Protein AF-A0A7V8T0D3-F1 (afdb_monomer_lite)

Foldseek 3Di:
DQDPVRADEAEWAPDVVTDDCCVVCVVQVPAAKDWDADWDDDPSHIYGHTPDIDGDDD

pLDDT: mean 94.97, std 4.85, range [64.62, 97.94]

Structure (mmCIF, N/CA/C/O backbone):
data_AF-A0A7V8T0D3-F1
#
_entry.id   AF-A0A7V8T0D3-F1
#
loop_
_atom_site.group_PDB
_atom_site.id
_atom_site.type_symbol
_atom_site.label_atom_id
_atom_site.label_alt_id
_atom_site.label_comp_id
_atom_site.label_asym_id
_atom_site.label_entity_id
_atom_site.label_seq_id
_atom_site.pdbx_PDB_ins_code
_atom_site.Cartn_x
_atom_site.Cartn_y
_atom_site.Cartn_z
_atom_site.occupancy
_atom_site.B_iso_or_equiv
_atom_site.auth_seq_id
_atom_site.auth_comp_id
_atom_site.auth_asym_id
_atom_site.auth_atom_id
_atom_site.pdbx_PDB_model_num
ATOM 1 N N . ILE A 1 1 ? 1.561 -6.593 2.195 1.00 94.62 1 ILE A N 1
ATOM 2 C CA . ILE A 1 1 ? 0.308 -5.912 2.599 1.00 94.62 1 ILE A CA 1
ATOM 3 C C . ILE A 1 1 ? -0.831 -6.650 1.918 1.00 94.62 1 ILE A C 1
ATOM 5 O O . ILE A 1 1 ? -0.740 -6.856 0.712 1.00 94.62 1 ILE A O 1
ATOM 9 N N . LEU A 1 2 ? -1.818 -7.111 2.683 1.00 96.88 2 LEU A N 1
ATOM 10 C CA . LEU A 1 2 ? -3.010 -7.782 2.165 1.00 96.88 2 LEU A CA 1
ATOM 11 C C . LEU A 1 2 ? -4.135 -6.749 2.089 1.00 96.88 2 LEU A C 1
ATOM 13 O O . LEU A 1 2 ? -4.458 -6.145 3.107 1.00 96.88 2 LEU A O 1
ATOM 17 N N . ALA A 1 3 ? -4.667 -6.511 0.895 1.00 95.81 3 ALA A N 1
ATOM 18 C CA . ALA A 1 3 ? -5.833 -5.656 0.707 1.00 95.81 3 ALA A CA 1
ATOM 19 C C . ALA A 1 3 ? -7.133 -6.446 0.940 1.00 95.81 3 ALA A C 1
ATOM 21 O O . ALA A 1 3 ? -7.140 -7.675 0.851 1.00 95.81 3 ALA A O 1
ATOM 22 N N . ASP A 1 4 ? -8.233 -5.737 1.211 1.00 94.62 4 ASP A N 1
ATOM 23 C CA . ASP A 1 4 ? -9.549 -6.341 1.480 1.00 94.62 4 ASP A CA 1
ATOM 24 C C . ASP A 1 4 ? -10.078 -7.178 0.291 1.00 94.62 4 ASP A C 1
ATOM 26 O O . ASP A 1 4 ? -10.860 -8.105 0.484 1.00 94.62 4 ASP A O 1
ATOM 30 N N . ASP A 1 5 ? -9.621 -6.896 -0.935 1.00 94.94 5 ASP A N 1
ATOM 31 C CA . ASP A 1 5 ? -9.951 -7.649 -2.156 1.00 94.94 5 ASP A CA 1
ATOM 32 C C . ASP A 1 5 ? -9.096 -8.921 -2.353 1.00 94.94 5 ASP A C 1
ATOM 34 O O . ASP A 1 5 ? -9.187 -9.586 -3.386 1.00 94.94 5 ASP A O 1
ATOM 38 N N . GLY A 1 6 ? -8.239 -9.259 -1.384 1.00 95.25 6 GLY A N 1
ATOM 39 C CA . GLY A 1 6 ? -7.318 -10.394 -1.451 1.00 95.25 6 GLY A CA 1
ATOM 40 C C . GLY A 1 6 ? -6.030 -10.113 -2.230 1.00 95.25 6 GLY A C 1
ATOM 41 O O . GLY A 1 6 ? -5.154 -10.979 -2.303 1.00 95.25 6 GLY A O 1
ATOM 42 N N . THR A 1 7 ? -5.861 -8.911 -2.786 1.00 95.81 7 THR A N 1
ATOM 43 C CA . THR A 1 7 ? -4.635 -8.533 -3.485 1.00 95.81 7 THR A CA 1
ATOM 44 C C . THR A 1 7 ? -3.467 -8.440 -2.505 1.00 95.81 7 THR A C 1
ATOM 46 O O . THR A 1 7 ? -3.501 -7.711 -1.511 1.00 95.81 7 THR A O 1
ATOM 49 N N . ILE A 1 8 ? -2.371 -9.126 -2.832 1.00 96.56 8 ILE A N 1
ATOM 50 C CA . ILE A 1 8 ? -1.107 -9.005 -2.106 1.00 96.56 8 ILE A CA 1
ATOM 51 C C . ILE A 1 8 ? -0.237 -7.945 -2.782 1.00 96.56 8 ILE A C 1
ATOM 53 O O . ILE A 1 8 ? 0.159 -8.086 -3.939 1.00 96.56 8 ILE A O 1
ATOM 57 N N . TYR A 1 9 ? 0.112 -6.908 -2.025 1.00 97.12 9 TYR A N 1
ATOM 58 C CA . TYR A 1 9 ? 1.124 -5.926 -2.399 1.00 97.12 9 TYR A CA 1
ATOM 59 C C . TYR A 1 9 ? 2.434 -6.224 -1.677 1.00 97.12 9 TYR A C 1
ATOM 61 O O . TYR A 1 9 ? 2.480 -6.211 -0.441 1.00 97.12 9 TYR A O 1
ATOM 69 N N . TRP A 1 10 ? 3.496 -6.463 -2.445 1.00 96.62 10 TRP A N 1
ATOM 70 C CA . TRP A 1 10 ? 4.850 -6.682 -1.943 1.00 96.62 10 TRP A CA 1
ATOM 71 C C . TRP A 1 10 ? 5.597 -5.349 -1.763 1.00 96.62 10 TRP A C 1
ATOM 73 O O . TRP A 1 10 ? 5.879 -4.678 -2.759 1.00 96.62 10 TRP A O 1
ATOM 83 N N . PRO A 1 11 ? 5.915 -4.919 -0.530 1.00 97.00 11 PRO A N 1
ATOM 84 C CA . PRO A 1 11 ? 6.634 -3.667 -0.313 1.00 97.00 11 PRO A CA 1
ATOM 85 C C . PRO A 1 11 ? 8.087 -3.776 -0.782 1.00 97.00 11 PRO A C 1
ATOM 87 O O . PRO A 1 11 ? 8.794 -4.709 -0.403 1.00 97.00 11 PRO A O 1
ATOM 90 N N . ILE A 1 12 ? 8.534 -2.812 -1.585 1.00 97.19 12 ILE A N 1
ATOM 91 C CA . ILE A 1 12 ?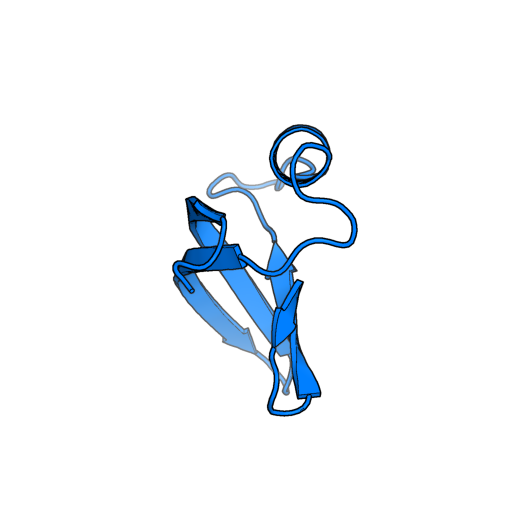 9.907 -2.727 -2.102 1.00 97.19 12 ILE A CA 1
ATOM 92 C C . ILE A 1 12 ? 10.488 -1.327 -1.883 1.00 97.19 12 ILE A C 1
ATOM 94 O O . ILE A 1 12 ? 9.743 -0.354 -1.746 1.00 97.19 12 ILE A O 1
ATOM 98 N N . ALA A 1 13 ? 11.818 -1.233 -1.857 1.00 96.88 13 ALA A N 1
ATOM 99 C CA . ALA A 1 13 ? 12.515 0.045 -1.952 1.00 96.88 13 ALA A CA 1
ATOM 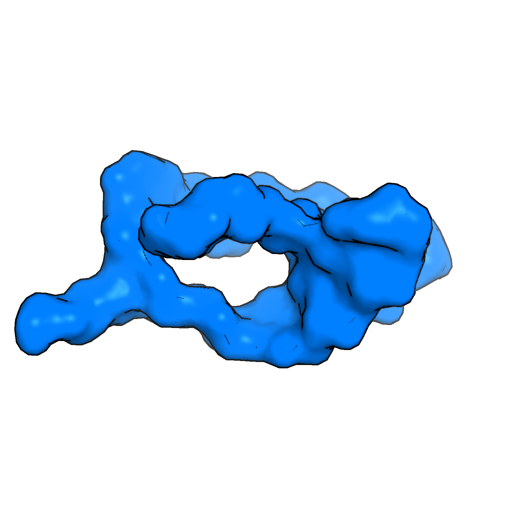100 C C . ALA A 1 13 ? 12.481 0.567 -3.397 1.00 96.88 13 ALA A C 1
ATOM 102 O O . ALA A 1 13 ? 12.227 -0.183 -4.340 1.00 96.88 13 ALA A O 1
ATOM 103 N N . ASP A 1 14 ? 12.782 1.849 -3.576 1.00 95.31 14 ASP A N 1
ATOM 104 C CA . ASP A 1 14 ? 13.006 2.461 -4.888 1.00 95.31 14 ASP A CA 1
ATOM 105 C C . ASP A 1 14 ? 14.440 2.262 -5.418 1.00 95.31 14 ASP A C 1
ATOM 107 O O . ASP A 1 14 ? 14.747 2.670 -6.538 1.00 95.31 14 ASP A O 1
ATOM 111 N N . THR A 1 15 ? 15.310 1.591 -4.657 1.00 94.94 15 THR A N 1
ATOM 112 C CA . THR A 1 15 ? 16.694 1.290 -5.038 1.00 94.94 15 THR A CA 1
ATOM 113 C C . THR A 1 15 ? 16.841 -0.067 -5.726 1.00 94.94 15 THR A C 1
ATOM 115 O O . THR A 1 15 ? 16.045 -0.987 -5.532 1.00 94.94 15 THR A O 1
ATOM 118 N N . THR A 1 16 ? 17.913 -0.222 -6.507 1.00 92.44 16 THR A N 1
ATOM 119 C CA . THR A 1 16 ? 18.344 -1.510 -7.073 1.00 92.44 16 THR A CA 1
ATOM 120 C C . THR A 1 16 ? 19.791 -1.798 -6.639 1.00 92.44 16 THR A C 1
ATOM 122 O O . THR A 1 16 ? 20.668 -1.012 -6.990 1.00 92.44 16 THR A O 1
ATOM 125 N N . PRO A 1 17 ? 20.068 -2.889 -5.895 1.00 90.94 17 PRO A N 1
ATOM 126 C CA . PRO A 1 17 ? 19.096 -3.847 -5.366 1.00 90.94 17 PRO A CA 1
ATOM 127 C C . PRO A 1 17 ? 18.160 -3.209 -4.321 1.00 90.94 17 PRO A C 1
ATOM 129 O O . PRO A 1 17 ? 18.485 -2.197 -3.697 1.00 90.94 17 PRO A O 1
ATOM 132 N N . SER A 1 18 ? 16.974 -3.793 -4.149 1.00 92.19 18 SER A N 1
ATOM 133 C CA . SER A 1 18 ? 15.999 -3.319 -3.159 1.00 92.19 18 SER A CA 1
ATOM 134 C C . SER A 1 18 ? 16.471 -3.637 -1.741 1.00 92.19 18 SER A C 1
ATOM 136 O O . SER A 1 18 ? 16.917 -4.751 -1.470 1.00 92.19 18 SER A O 1
ATOM 138 N N . SER A 1 19 ? 16.283 -2.699 -0.813 1.00 94.75 19 SER A N 1
ATOM 139 C CA . SER A 1 19 ? 16.398 -2.952 0.626 1.00 94.75 19 SER A CA 1
ATOM 140 C C . SER A 1 19 ? 15.078 -3.474 1.212 1.00 94.75 19 SER A C 1
ATOM 142 O O . SER A 1 19 ? 13.994 -3.261 0.656 1.00 94.75 19 SER A O 1
ATOM 144 N N . GLY A 1 20 ? 15.164 -4.189 2.338 1.00 94.81 20 GLY A N 1
ATOM 145 C CA . GLY A 1 20 ? 13.994 -4.711 3.045 1.00 94.81 20 GLY A CA 1
ATOM 146 C C . GLY A 1 20 ? 13.154 -3.598 3.676 1.00 94.81 20 GLY A C 1
ATOM 147 O O . GLY A 1 20 ? 13.690 -2.645 4.232 1.00 94.81 20 GLY A O 1
ATOM 148 N N . GLN A 1 21 ? 11.829 -3.738 3.623 1.00 96.50 21 GLN A N 1
ATOM 149 C CA . GLN A 1 21 ? 10.888 -2.730 4.129 1.00 96.50 21 GLN A CA 1
ATOM 150 C C . GLN A 1 21 ? 10.318 -3.055 5.523 1.00 96.50 21 GLN A C 1
ATOM 152 O O . GLN A 1 21 ? 9.520 -2.280 6.043 1.00 96.50 21 GLN A O 1
ATOM 157 N N . ASN A 1 22 ? 10.734 -4.157 6.164 1.00 95.38 22 ASN A N 1
ATOM 158 C CA . ASN A 1 22 ? 10.227 -4.568 7.485 1.00 95.38 22 ASN A CA 1
ATOM 159 C C . ASN A 1 22 ? 10.264 -3.465 8.554 1.00 95.38 22 ASN A C 1
ATOM 161 O O . ASN A 1 22 ? 9.245 -3.300 9.221 1.00 95.38 22 ASN A O 1
ATOM 165 N N . PRO A 1 23 ? 11.350 -2.679 8.715 1.00 95.94 23 PRO A N 1
ATOM 166 C CA . PRO A 1 23 ? 11.388 -1.627 9.735 1.00 95.94 23 PRO A CA 1
ATOM 167 C C . PRO A 1 23 ? 10.2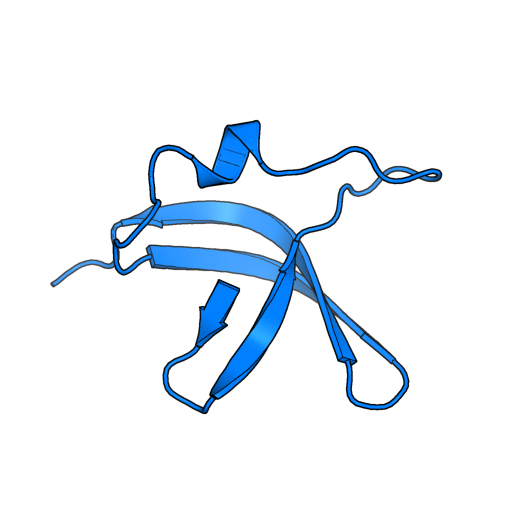55 -0.604 9.594 1.00 95.94 23 PRO A C 1
ATOM 169 O O . PRO A 1 23 ? 9.745 -0.104 10.589 1.00 95.94 23 PRO A O 1
ATOM 172 N N . ARG A 1 24 ? 9.824 -0.331 8.357 1.00 94.75 24 ARG A N 1
ATOM 173 C CA . ARG A 1 24 ? 8.725 0.592 8.059 1.00 94.75 24 ARG A CA 1
ATOM 174 C C . ARG A 1 24 ? 7.346 -0.007 8.340 1.00 94.75 24 ARG A C 1
ATOM 176 O O . ARG A 1 24 ? 6.407 0.735 8.598 1.00 94.75 24 ARG A O 1
ATOM 183 N N . LEU A 1 25 ? 7.216 -1.329 8.244 1.00 96.06 25 LEU A N 1
ATOM 184 C CA . LEU A 1 25 ? 5.946 -2.049 8.387 1.00 96.06 25 LEU A CA 1
ATOM 185 C C . LEU A 1 25 ? 5.694 -2.523 9.818 1.00 96.06 25 LEU A C 1
ATOM 187 O O . LEU A 1 25 ? 4.541 -2.665 10.207 1.00 96.06 25 LEU A O 1
ATOM 191 N N . LEU A 1 26 ? 6.758 -2.766 10.589 1.00 97.06 26 LEU A N 1
ATOM 192 C CA . LEU A 1 26 ? 6.680 -3.294 11.950 1.00 97.06 26 LEU A CA 1
ATOM 193 C C . LEU A 1 26 ? 5.745 -2.485 12.872 1.00 97.06 26 LEU A C 1
ATOM 195 O O . LEU A 1 26 ? 4.982 -3.123 13.593 1.00 97.06 26 LEU A O 1
ATOM 199 N N . PRO A 1 27 ? 5.717 -1.134 12.829 1.00 97.12 27 PRO A N 1
ATOM 200 C CA . PRO A 1 27 ? 4.804 -0.350 13.665 1.00 97.12 27 PRO A CA 1
ATOM 201 C C . PRO A 1 27 ? 3.313 -0.545 13.363 1.00 97.12 27 PRO A C 1
ATOM 203 O O . PRO A 1 27 ? 2.493 -0.094 14.147 1.00 97.12 27 PRO A O 1
ATOM 206 N N . PHE A 1 28 ? 2.968 -1.173 12.235 1.00 96.31 28 PHE A N 1
ATOM 207 C CA . PHE A 1 28 ? 1.593 -1.366 11.762 1.00 96.31 28 PHE A CA 1
ATOM 208 C C . PHE A 1 28 ? 1.213 -2.852 11.656 1.00 96.31 28 PHE A C 1
ATOM 210 O O . PHE A 1 28 ? 0.268 -3.221 10.955 1.00 96.31 28 PHE A O 1
ATOM 217 N N . ALA A 1 29 ? 2.009 -3.743 12.248 1.00 94.94 29 ALA A N 1
ATOM 218 C CA . ALA A 1 29 ? 1.803 -5.177 12.119 1.00 94.94 29 ALA A CA 1
ATOM 219 C C . ALA A 1 29 ? 0.486 -5.605 12.788 1.00 94.94 29 ALA A C 1
ATOM 221 O O . ALA A 1 29 ? 0.328 -5.474 13.995 1.00 94.94 29 ALA A O 1
ATOM 222 N N . GLY A 1 30 ? -0.435 -6.161 11.996 1.00 94.94 30 GLY A N 1
ATOM 223 C CA . GLY A 1 30 ? -1.761 -6.587 12.461 1.00 94.94 30 GLY A CA 1
ATOM 224 C C . GLY A 1 30 ? -2.843 -5.508 12.361 1.00 94.94 30 GLY A C 1
ATOM 225 O O . GLY A 1 30 ? -4.022 -5.841 12.456 1.00 94.94 30 GLY A O 1
ATOM 226 N N . ASP A 1 31 ? -2.464 -4.259 12.089 1.00 96.12 31 ASP A N 1
ATOM 227 C CA . ASP A 1 31 ? -3.399 -3.145 11.963 1.00 96.12 31 ASP A CA 1
ATOM 228 C C . ASP A 1 31 ? -3.917 -2.978 10.533 1.00 96.12 31 ASP A C 1
ATOM 230 O O . ASP A 1 31 ? -3.282 -3.367 9.545 1.00 96.12 31 ASP A O 1
ATOM 234 N N . LYS A 1 32 ? -5.073 -2.318 10.416 1.00 96.69 32 LYS A N 1
ATOM 235 C CA . LYS A 1 32 ? -5.533 -1.776 9.140 1.00 96.69 32 LYS A CA 1
ATOM 236 C C . LYS A 1 32 ? -4.838 -0.448 8.859 1.00 96.69 32 LYS A C 1
ATOM 238 O O . LYS A 1 32 ? -4.801 0.444 9.706 1.00 96.69 32 LYS A O 1
ATOM 243 N N . VAL A 1 33 ? -4.316 -0.305 7.646 1.00 96.81 33 VAL A N 1
ATOM 244 C CA . VAL A 1 33 ? -3.563 0.876 7.214 1.00 96.81 33 VAL A CA 1
ATOM 245 C C . VAL A 1 33 ? -4.029 1.383 5.863 1.00 96.81 33 VAL A C 1
ATOM 247 O O . VAL A 1 33 ? -4.446 0.610 5.002 1.00 96.81 33 VAL A O 1
ATOM 250 N N . THR A 1 34 ? -3.832 2.677 5.642 1.00 97.25 34 THR A N 1
ATOM 251 C CA . THR A 1 34 ? -3.822 3.267 4.306 1.00 97.25 34 THR A CA 1
ATOM 252 C C . THR A 1 34 ? -2.372 3.375 3.842 1.00 97.25 34 THR A C 1
ATOM 254 O O . THR A 1 34 ? -1.584 4.144 4.395 1.00 97.25 34 THR A O 1
ATOM 257 N N . ALA A 1 35 ? -2.002 2.604 2.818 1.00 96.75 35 ALA A N 1
ATOM 258 C CA . ALA A 1 35 ? -0.696 2.696 2.168 1.00 96.75 35 ALA A CA 1
ATOM 259 C C . ALA A 1 35 ? -0.846 3.326 0.778 1.00 96.75 35 ALA A C 1
ATOM 261 O O . ALA A 1 35 ? -1.566 2.807 -0.073 1.00 96.75 35 ALA A O 1
ATOM 262 N N . THR A 1 36 ? -0.141 4.427 0.528 1.00 97.75 36 THR A N 1
ATOM 263 C CA . THR A 1 36 ? -0.093 5.080 -0.786 1.00 97.75 36 THR A CA 1
ATOM 264 C C . THR A 1 36 ? 1.307 4.976 -1.360 1.00 97.75 36 THR A C 1
ATOM 266 O O . THR A 1 36 ? 2.303 4.973 -0.632 1.00 97.75 36 THR A O 1
ATOM 269 N N . GLY A 1 37 ? 1.413 4.857 -2.680 1.00 97.31 37 GLY A N 1
ATOM 270 C CA . GLY A 1 37 ? 2.701 4.631 -3.314 1.00 97.31 37 GLY A CA 1
ATOM 271 C C . GLY A 1 37 ? 2.603 4.282 -4.788 1.00 97.31 37 GLY A C 1
ATOM 272 O O . GLY A 1 37 ? 1.517 4.202 -5.363 1.00 97.31 37 GLY A O 1
ATOM 273 N N . LYS A 1 38 ? 3.765 4.054 -5.397 1.00 97.94 38 LYS A N 1
ATOM 274 C CA . LYS A 1 38 ? 3.861 3.627 -6.793 1.00 97.94 38 LYS A CA 1
ATOM 275 C C . LYS A 1 38 ? 3.723 2.112 -6.875 1.00 97.94 38 LYS A C 1
ATOM 277 O O . LYS A 1 38 ? 4.499 1.391 -6.250 1.00 97.94 38 LYS A O 1
ATOM 282 N N . ILE A 1 39 ? 2.769 1.641 -7.673 1.00 97.25 39 ILE A N 1
ATOM 283 C CA . ILE A 1 39 ? 2.536 0.213 -7.903 1.00 97.25 39 ILE A CA 1
ATOM 284 C C . ILE A 1 39 ? 3.297 -0.238 -9.151 1.00 97.25 39 ILE A C 1
ATOM 286 O O . ILE A 1 39 ? 3.226 0.400 -10.200 1.00 97.25 39 ILE A O 1
ATOM 290 N N . TYR A 1 40 ? 3.980 -1.373 -9.044 1.00 95.88 40 TYR A N 1
ATOM 291 C CA . TYR A 1 40 ? 4.536 -2.117 -10.170 1.00 95.88 40 TYR A CA 1
ATOM 292 C C . TYR A 1 40 ? 3.803 -3.452 -10.283 1.00 95.88 40 TYR A C 1
ATOM 294 O O . TYR A 1 40 ? 3.731 -4.198 -9.311 1.00 95.88 40 TYR A O 1
ATOM 302 N N . ALA A 1 41 ? 3.262 -3.766 -11.459 1.00 95.69 41 ALA A N 1
ATOM 303 C CA . ALA A 1 41 ? 2.575 -5.030 -11.712 1.00 95.69 41 ALA A CA 1
ATOM 304 C C . ALA A 1 41 ? 3.355 -5.857 -12.740 1.00 95.69 41 ALA A C 1
ATOM 306 O O . ALA A 1 41 ? 3.702 -5.350 -13.807 1.00 95.69 41 ALA A O 1
ATOM 307 N N . ARG A 1 42 ? 3.634 -7.128 -12.433 1.00 92.31 42 ARG A N 1
ATOM 308 C CA . ARG A 1 42 ? 4.317 -8.050 -13.353 1.00 92.31 42 ARG A CA 1
ATOM 309 C C . ARG A 1 42 ? 3.881 -9.486 -13.089 1.00 92.31 42 ARG A C 1
ATOM 311 O O . ARG A 1 42 ? 4.027 -9.972 -11.975 1.00 92.31 42 ARG A O 1
ATOM 318 N N . GLY A 1 43 ? 3.382 -10.164 -14.125 1.00 89.75 43 GLY A N 1
ATOM 31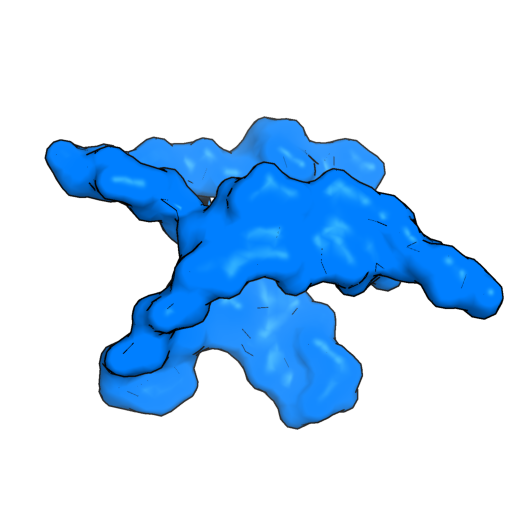9 C CA . GLY A 1 43 ? 3.042 -11.592 -14.054 1.00 89.75 43 GLY A CA 1
ATOM 320 C C . GLY A 1 43 ? 2.030 -11.940 -12.957 1.00 89.75 43 GLY A C 1
ATOM 321 O O . GLY A 1 43 ? 2.206 -12.937 -12.273 1.00 89.75 43 GLY A O 1
ATOM 322 N N . GLY A 1 44 ? 1.024 -11.088 -12.735 1.00 89.19 44 GLY A N 1
ATOM 323 C CA . GLY A 1 44 ? 0.019 -11.267 -11.676 1.00 89.19 44 GLY A CA 1
ATOM 324 C C . GLY A 1 44 ? 0.441 -10.757 -10.293 1.00 89.19 44 GLY A C 1
ATOM 325 O O . GLY A 1 44 ? -0.421 -10.452 -9.475 1.00 89.19 44 GLY A O 1
ATOM 326 N N . SER A 1 45 ? 1.738 -10.562 -10.049 1.00 92.75 45 SER A N 1
ATOM 327 C CA . SER A 1 45 ? 2.248 -9.986 -8.803 1.00 92.75 45 SER A CA 1
ATOM 328 C C . SER A 1 45 ? 2.157 -8.463 -8.807 1.00 92.75 45 SER A C 1
ATOM 330 O O . SER A 1 45 ? 2.392 -7.817 -9.835 1.00 92.75 45 SER A O 1
ATOM 332 N N . LYS A 1 46 ? 1.884 -7.876 -7.637 1.00 97.38 46 LYS A N 1
ATOM 333 C CA . LYS A 1 46 ? 1.939 -6.428 -7.416 1.00 97.38 46 LYS A CA 1
ATOM 334 C C . LYS A 1 46 ? 2.987 -6.099 -6.359 1.00 97.38 46 LYS A C 1
ATOM 336 O O . LYS A 1 46 ? 2.963 -6.635 -5.255 1.00 97.38 46 LYS A O 1
ATOM 341 N N . ALA A 1 47 ? 3.890 -5.190 -6.692 1.00 96.75 47 ALA A N 1
ATOM 342 C CA . ALA A 1 47 ? 4.815 -4.570 -5.758 1.00 96.75 47 ALA A CA 1
ATOM 343 C C . ALA A 1 47 ? 4.429 -3.106 -5.539 1.00 96.75 47 ALA A C 1
ATOM 345 O O . ALA A 1 47 ? 3.837 -2.479 -6.419 1.00 96.75 47 ALA A O 1
ATOM 346 N N . ILE A 1 48 ? 4.765 -2.557 -4.376 1.00 97.75 48 ILE A N 1
ATOM 347 C CA . ILE A 1 48 ? 4.520 -1.153 -4.044 1.00 97.75 48 ILE A CA 1
ATOM 348 C C . ILE A 1 48 ? 5.781 -0.514 -3.464 1.00 97.75 48 ILE A C 1
ATOM 350 O O . ILE A 1 48 ? 6.353 -1.009 -2.494 1.00 97.75 48 ILE A O 1
ATOM 354 N N . VAL A 1 49 ? 6.191 0.613 -4.043 1.00 97.88 49 VAL A N 1
ATOM 355 C CA . VAL A 1 49 ? 7.095 1.562 -3.384 1.00 97.88 49 VAL A CA 1
ATOM 356 C C . VAL A 1 49 ? 6.2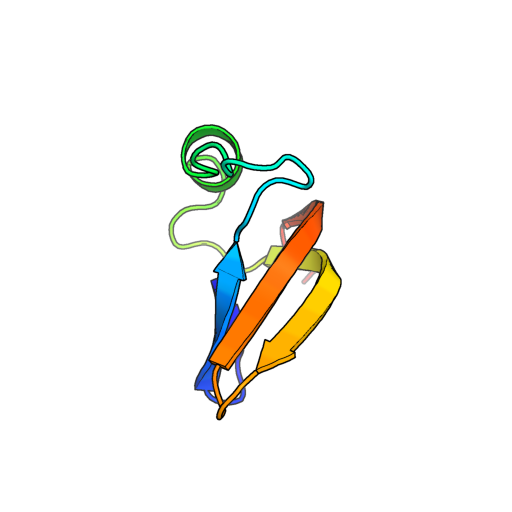20 2.472 -2.542 1.00 97.88 49 VAL A C 1
ATOM 358 O O . VAL A 1 49 ? 5.488 3.306 -3.080 1.00 97.88 49 VAL A O 1
ATOM 361 N N . ILE A 1 50 ? 6.247 2.271 -1.228 1.00 97.75 50 ILE A N 1
ATOM 362 C CA . ILE A 1 50 ? 5.389 3.002 -0.296 1.00 97.75 50 ILE A CA 1
ATOM 363 C C . ILE A 1 50 ? 5.884 4.453 -0.214 1.00 97.75 50 ILE A C 1
ATOM 365 O O . ILE A 1 50 ? 7.020 4.711 0.171 1.00 97.75 50 ILE A O 1
ATOM 369 N N . ALA A 1 51 ? 5.029 5.414 -0.546 1.00 97.75 51 ALA A N 1
ATOM 370 C CA . ALA A 1 51 ? 5.270 6.833 -0.299 1.00 97.75 51 ALA A CA 1
ATOM 371 C C . ALA A 1 51 ? 4.825 7.203 1.121 1.00 97.75 51 ALA A C 1
ATOM 373 O O . ALA A 1 51 ? 5.600 7.783 1.879 1.00 97.75 51 ALA A O 1
ATOM 374 N N . LYS A 1 52 ? 3.629 6.759 1.526 1.00 97.50 52 LYS A N 1
ATOM 375 C CA . LYS A 1 52 ? 3.057 6.978 2.860 1.00 97.50 52 LYS A CA 1
ATOM 376 C C . LYS A 1 52 ? 2.389 5.703 3.370 1.00 97.50 52 LYS A C 1
ATOM 378 O O . LYS A 1 52 ? 1.823 4.942 2.590 1.00 97.50 52 LYS A O 1
ATOM 383 N N . ILE A 1 53 ? 2.467 5.483 4.676 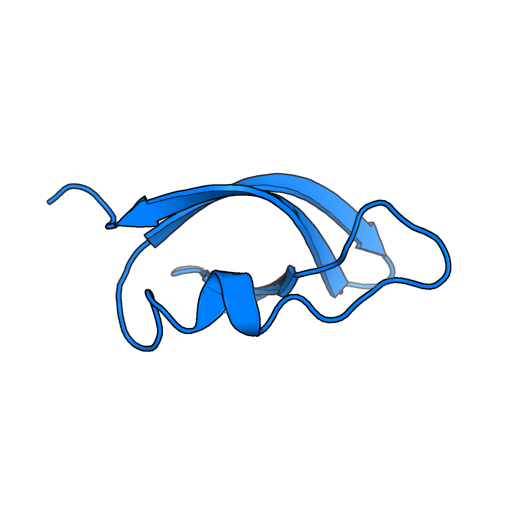1.00 97.38 53 ILE A N 1
ATOM 384 C CA . ILE A 1 53 ? 1.702 4.461 5.389 1.00 97.38 53 ILE A CA 1
ATOM 385 C C . ILE A 1 53 ? 1.230 5.074 6.704 1.00 97.38 53 ILE A C 1
ATOM 387 O O . ILE A 1 53 ? 2.007 5.746 7.382 1.00 97.38 53 ILE A O 1
ATOM 391 N N . GLU A 1 54 ? -0.045 4.901 7.012 1.00 97.38 54 GLU A N 1
ATOM 392 C CA . GLU A 1 54 ? -0.688 5.440 8.208 1.00 97.38 54 GLU A CA 1
ATOM 393 C C . GLU A 1 54 ? -1.836 4.524 8.648 1.00 97.38 54 GLU A C 1
ATOM 395 O O . GLU A 1 54 ? -2.334 3.761 7.813 1.00 97.38 54 GLU A O 1
ATOM 400 N N . PRO A 1 55 ? -2.272 4.575 9.920 1.00 96.88 55 PRO A N 1
ATOM 401 C CA . PRO A 1 55 ? -3.451 3.837 10.360 1.00 96.88 55 PRO A CA 1
ATOM 402 C C . PRO A 1 55 ? -4.659 4.200 9.494 1.00 96.88 55 PRO A C 1
ATOM 404 O O . PRO A 1 55 ? -4.831 5.358 9.108 1.00 96.88 55 PRO A O 1
ATOM 407 N N . GLN A 1 56 ? -5.490 3.214 9.164 1.00 94.75 56 GLN A N 1
ATOM 408 C CA . GLN A 1 56 ? -6.729 3.480 8.444 1.00 94.75 56 GLN A CA 1
ATOM 409 C C . GLN A 1 56 ? -7.651 4.311 9.346 1.00 94.75 56 GLN A C 1
ATOM 411 O O . GLN A 1 56 ? -7.888 3.943 10.495 1.00 94.75 56 GLN A O 1
ATOM 416 N N . ALA A 1 57 ? -8.154 5.436 8.835 1.00 81.12 57 ALA A N 1
ATOM 417 C CA . ALA A 1 57 ? -9.164 6.216 9.539 1.00 81.12 57 ALA A CA 1
ATOM 418 C C . ALA A 1 57 ? -10.470 5.409 9.637 1.00 81.12 57 ALA A C 1
ATOM 420 O O . ALA A 1 57 ? -10.876 4.790 8.649 1.00 81.12 57 ALA A O 1
ATOM 421 N N . SER A 1 58 ? -11.073 5.405 10.829 1.00 64.62 58 SER A N 1
ATOM 422 C CA . SER A 1 58 ? -12.352 4.746 11.126 1.00 64.62 58 SER A CA 1
ATOM 423 C C . SER A 1 58 ? -13.534 5.377 10.400 1.00 64.62 58 SER A C 1
ATOM 425 O O . SER A 1 58 ? -13.530 6.619 10.237 1.00 64.62 58 SER A O 1
#

Radius of gyration: 11.45 Å; chains: 1; bounding box: 31×19×28 Å

Secondary structure (DSSP, 8-state):
-B-TTSPBEEEE-SSSSPPP-HHHHGGGTTS-EEEEEEEEEETTEEEEEEEEEEEPP-

Organism: NCBI:txid2741543

Sequence (58 aa):
ILADDGTIYWPIADTTPSSGQNPRLLPFAGDKVTATGKIYARGGSKAIVIAKIEPQAS